Protein AF-A0A969CTJ4-F1 (afdb_monomer_lite)

Foldseek 3Di:
DPDPPDCQDLVVVQVCCCPVVVDRDDSVVSVCCCCPPVVDDNDDPDDDDPPDDPCNVVVVVVVVVVD

Secondary structure (DSSP, 8-state):
---------HHHHHHHHHHHH-----HHHHHHHHHHTS-----PPPPPPTTSPTTHHHHHHHHHH--

pLDDT: mean 78.45, std 12.61, range [33.97, 91.69]

Radius of gyration: 18.45 Å; chains: 1; bounding box: 40×29×49 Å

Structure (mmCIF, N/CA/C/O backbone):
data_AF-A0A969CTJ4-F1
#
_entry.id   AF-A0A969CTJ4-F1
#
loop_
_atom_site.group_PDB
_atom_site.id
_atom_site.type_symbol
_atom_site.label_atom_id
_atom_site.label_alt_id
_atom_site.label_comp_id
_atom_site.label_asym_id
_atom_site.label_entity_id
_atom_site.label_seq_id
_atom_site.pdbx_PDB_ins_code
_atom_site.Cartn_x
_atom_site.Cartn_y
_atom_site.Cartn_z
_atom_site.occupancy
_atom_site.B_iso_or_equiv
_atom_site.auth_seq_id
_atom_site.auth_comp_id
_atom_site.auth_asym_id
_atom_site.auth_atom_id
_atom_site.pdbx_PDB_model_num
ATOM 1 N N . MET A 1 1 ? 13.265 -2.921 24.819 1.00 33.97 1 MET A N 1
ATOM 2 C CA . MET A 1 1 ? 13.302 -3.516 23.465 1.00 33.97 1 MET A CA 1
ATOM 3 C C . MET A 1 1 ? 12.165 -2.921 22.648 1.00 33.97 1 MET A C 1
ATOM 5 O O . MET A 1 1 ? 11.054 -3.421 22.727 1.00 33.97 1 MET A O 1
ATOM 9 N N . LEU A 1 2 ? 12.404 -1.823 21.928 1.00 40.72 2 LEU A N 1
ATOM 10 C CA . LEU A 1 2 ? 11.418 -1.300 20.980 1.00 40.72 2 LEU A CA 1
ATOM 11 C C . LEU A 1 2 ? 11.712 -1.939 19.625 1.00 40.72 2 LEU A C 1
ATOM 13 O O . LEU A 1 2 ? 12.631 -1.534 18.916 1.00 40.72 2 LEU A O 1
ATOM 17 N N . SER A 1 3 ? 10.988 -3.011 19.324 1.00 46.69 3 SER A N 1
ATOM 18 C CA . SER A 1 3 ? 10.989 -3.670 18.023 1.00 46.69 3 SER A CA 1
ATOM 19 C C . SER A 1 3 ? 10.607 -2.628 16.972 1.00 46.69 3 SER A C 1
ATOM 21 O O . SER A 1 3 ? 9.496 -2.102 16.999 1.00 46.69 3 SER A O 1
ATOM 23 N N . GLY A 1 4 ? 11.531 -2.286 16.075 1.00 52.09 4 GLY A N 1
ATOM 24 C CA . GLY A 1 4 ? 11.261 -1.343 14.993 1.00 52.09 4 GLY A CA 1
ATOM 25 C C . GLY A 1 4 ? 10.029 -1.773 14.194 1.00 52.09 4 GLY A C 1
ATOM 26 O O . GLY A 1 4 ? 9.956 -2.905 13.712 1.00 52.09 4 GLY A O 1
ATOM 27 N N . PHE A 1 5 ? 9.054 -0.872 14.070 1.00 54.59 5 PHE A N 1
ATOM 28 C CA . PHE A 1 5 ? 7.823 -1.095 13.318 1.00 54.59 5 PHE A CA 1
ATOM 29 C C . PHE A 1 5 ? 8.150 -1.263 11.827 1.00 54.59 5 PHE A C 1
ATOM 31 O O . PHE A 1 5 ? 8.386 -0.298 11.100 1.00 54.59 5 PHE A O 1
ATOM 38 N N . SER A 1 6 ? 8.224 -2.513 11.367 1.00 60.69 6 SER A N 1
ATOM 39 C CA . SER A 1 6 ? 8.490 -2.831 9.966 1.00 60.69 6 SER A CA 1
ATOM 40 C C . SER A 1 6 ? 7.177 -2.852 9.191 1.00 60.69 6 SER A C 1
ATOM 42 O O . SER A 1 6 ? 6.402 -3.808 9.257 1.00 60.69 6 SER A O 1
ATOM 44 N N . ILE A 1 7 ? 6.935 -1.788 8.429 1.00 67.56 7 ILE A N 1
ATOM 45 C CA . ILE A 1 7 ? 5.775 -1.672 7.549 1.00 67.56 7 ILE A CA 1
ATOM 46 C C . ILE A 1 7 ? 6.002 -2.555 6.317 1.00 67.56 7 ILE A C 1
ATOM 48 O O . ILE A 1 7 ? 6.624 -2.136 5.343 1.00 67.56 7 ILE A O 1
ATOM 52 N N . ARG A 1 8 ? 5.541 -3.808 6.372 1.00 73.12 8 ARG A N 1
ATOM 53 C CA . ARG A 1 8 ? 5.778 -4.803 5.308 1.00 73.12 8 ARG A CA 1
ATOM 54 C C . ARG A 1 8 ? 4.749 -4.763 4.181 1.00 73.12 8 ARG A C 1
ATOM 56 O O . ARG A 1 8 ? 5.054 -5.168 3.064 1.00 73.12 8 ARG A O 1
ATOM 63 N N . SER A 1 9 ? 3.539 -4.277 4.448 1.00 80.31 9 SER A N 1
ATOM 64 C CA . SER A 1 9 ? 2.470 -4.153 3.453 1.00 80.31 9 SER A CA 1
ATOM 65 C C . SER A 1 9 ? 1.377 -3.195 3.930 1.00 80.31 9 SER A C 1
ATOM 67 O O . SER A 1 9 ? 1.268 -2.915 5.122 1.00 80.31 9 SER A O 1
ATOM 69 N N . TYR A 1 10 ? 0.519 -2.731 3.017 1.00 84.94 10 TYR A N 1
ATOM 70 C CA . TYR A 1 10 ? -0.669 -1.952 3.385 1.00 84.94 10 TYR A CA 1
ATOM 71 C C . TYR A 1 10 ? -1.645 -2.738 4.273 1.00 84.94 10 TYR A C 1
ATOM 73 O O . TYR A 1 10 ? -2.245 -2.157 5.169 1.00 84.94 10 TYR A O 1
ATOM 81 N N . GLY A 1 11 ? -1.759 -4.057 4.079 1.00 84.19 11 GLY A N 1
ATOM 82 C CA . GLY A 1 11 ? -2.583 -4.912 4.941 1.00 84.19 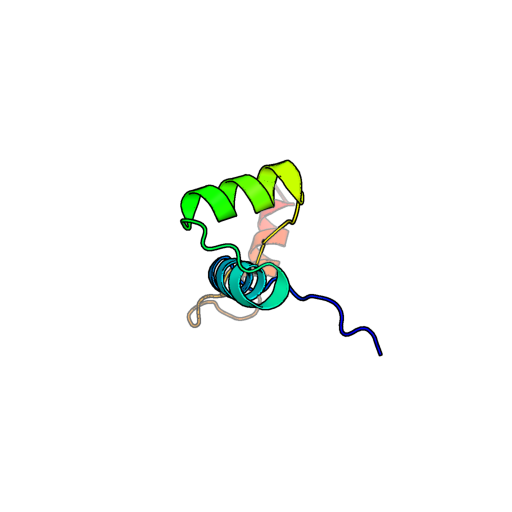11 GLY A CA 1
ATOM 83 C C . GLY A 1 11 ? -2.088 -4.928 6.388 1.00 84.19 11 GLY A C 1
ATOM 84 O O . GLY A 1 11 ? -2.886 -4.773 7.304 1.00 84.19 11 GLY A O 1
ATOM 85 N N . ALA A 1 12 ? -0.768 -4.998 6.597 1.00 85.19 12 ALA A N 1
ATOM 86 C CA . ALA A 1 12 ? -0.185 -4.925 7.938 1.00 85.19 12 ALA A CA 1
ATOM 87 C C . ALA A 1 12 ? -0.494 -3.588 8.637 1.00 85.19 12 ALA A C 1
ATOM 89 O O . ALA A 1 12 ? -0.710 -3.561 9.844 1.00 85.19 12 ALA A O 1
ATOM 90 N N . ILE A 1 13 ? -0.566 -2.489 7.879 1.00 85.69 13 ILE A N 1
ATOM 91 C CA . ILE A 1 13 ? -0.922 -1.165 8.411 1.00 85.69 13 ILE A CA 1
ATOM 92 C C . ILE A 1 13 ? -2.392 -1.120 8.821 1.00 85.69 13 ILE A C 1
ATOM 94 O O . ILE A 1 13 ? -2.698 -0.580 9.875 1.00 85.69 13 ILE A O 1
ATOM 98 N N . VAL A 1 14 ? -3.291 -1.695 8.016 1.00 88.56 14 VAL A N 1
ATOM 99 C CA . VAL A 1 14 ? -4.719 -1.797 8.361 1.00 88.56 14 VAL A CA 1
ATOM 100 C C . VAL A 1 14 ? -4.889 -2.569 9.671 1.00 88.56 14 VAL A C 1
ATOM 102 O O . VAL A 1 14 ? -5.575 -2.098 10.573 1.00 88.56 14 VAL A O 1
ATOM 105 N N . THR A 1 15 ? -4.226 -3.722 9.809 1.00 88.38 15 THR A N 1
ATOM 106 C CA . THR A 1 15 ? -4.282 -4.527 11.037 1.00 88.38 15 THR A CA 1
ATOM 107 C C . THR A 1 15 ? -3.709 -3.776 12.238 1.00 88.38 15 THR A C 1
ATOM 109 O O . THR A 1 15 ? -4.330 -3.770 13.296 1.00 88.38 15 THR A O 1
ATOM 112 N N . TRP A 1 16 ? -2.570 -3.101 12.073 1.00 88.00 16 TRP A N 1
ATOM 113 C CA . TRP A 1 16 ? -1.956 -2.306 13.136 1.00 88.00 16 TRP A CA 1
ATOM 114 C C . TRP A 1 16 ? -2.844 -1.136 13.581 1.00 88.00 16 TRP A C 1
ATOM 116 O O . TRP A 1 16 ? -3.050 -0.953 14.777 1.00 88.00 16 TRP A O 1
ATOM 126 N N . LEU A 1 17 ? -3.435 -0.394 12.637 1.00 87.88 17 LEU A N 1
ATOM 127 C CA . LEU A 1 17 ? -4.382 0.687 12.940 1.00 87.88 17 LEU A CA 1
ATOM 128 C C . LEU A 1 17 ? -5.596 0.175 13.720 1.00 87.88 17 LEU A C 1
ATOM 130 O O . LEU A 1 17 ? -6.076 0.854 14.626 1.00 87.88 17 LEU A O 1
ATOM 134 N N . GLN A 1 18 ? -6.068 -1.030 13.407 1.00 90.38 18 GLN A N 1
ATOM 135 C CA . GLN A 1 18 ? -7.165 -1.644 14.141 1.00 90.38 18 GLN A CA 1
ATOM 136 C C . GLN A 1 18 ? -6.753 -2.060 15.559 1.00 90.38 18 GLN A C 1
ATOM 138 O O . GLN A 1 18 ? -7.522 -1.855 16.492 1.00 90.38 18 GLN A O 1
ATOM 143 N N . GLN A 1 19 ? -5.570 -2.655 15.726 1.00 90.19 19 GLN A N 1
ATOM 144 C CA . GLN A 1 19 ? -5.116 -3.209 17.006 1.00 90.19 19 GLN A CA 1
ATOM 145 C C . GLN A 1 19 ? -4.666 -2.130 17.993 1.00 90.19 19 GLN A C 1
ATOM 147 O O . GLN A 1 19 ? -5.088 -2.149 19.143 1.00 90.19 19 GLN A O 1
ATOM 152 N N . GLU A 1 20 ? -3.843 -1.186 17.541 1.00 90.12 20 GLU A N 1
ATOM 153 C CA . GLU A 1 20 ? -3.237 -0.173 18.413 1.00 90.12 20 GLU A CA 1
ATOM 154 C C . GLU A 1 20 ? -4.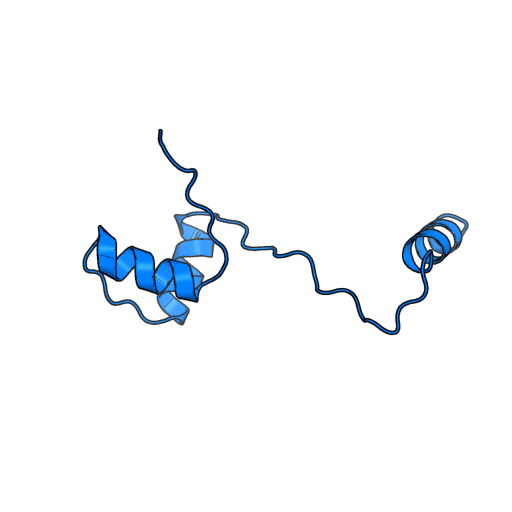091 1.091 18.526 1.00 90.12 20 GLU A C 1
ATOM 156 O O . GLU A 1 20 ? -4.049 1.786 19.538 1.00 90.12 20 GLU A O 1
ATOM 161 N N . CYS A 1 21 ? -4.862 1.419 17.484 1.00 88.31 21 CYS A N 1
ATOM 162 C CA . CYS A 1 21 ? -5.646 2.657 17.440 1.00 88.31 21 CYS A CA 1
ATOM 163 C C . CYS A 1 21 ? -7.163 2.425 17.414 1.00 88.31 21 CYS A C 1
ATOM 165 O O . CYS A 1 21 ? -7.911 3.395 17.503 1.00 88.31 21 CYS A O 1
ATOM 167 N N . GLY A 1 22 ? -7.639 1.181 17.266 1.00 91.25 22 GLY A N 1
ATOM 168 C CA . GLY A 1 22 ? -9.070 0.883 17.131 1.00 91.25 22 GLY A CA 1
ATOM 169 C C . GLY A 1 22 ? -9.706 1.425 15.844 1.00 91.25 22 GLY A C 1
ATOM 170 O O . GLY A 1 22 ? -10.928 1.530 15.761 1.00 91.25 22 GLY A O 1
ATOM 171 N N . LEU A 1 23 ? -8.900 1.806 14.846 1.00 87.19 23 LEU A N 1
ATOM 172 C CA . LEU A 1 23 ? -9.366 2.483 13.638 1.00 87.19 23 LEU A CA 1
ATOM 173 C C . LEU A 1 23 ? -9.550 1.500 12.483 1.00 87.19 23 LEU A C 1
ATOM 175 O O . LEU A 1 23 ? -8.579 1.004 11.909 1.00 87.19 23 LEU A O 1
ATOM 179 N N . THR A 1 24 ? -10.800 1.312 12.063 1.00 88.00 24 THR A N 1
ATOM 180 C CA . THR A 1 24 ? -11.119 0.589 10.829 1.00 88.00 24 THR A CA 1
ATOM 181 C C . THR A 1 24 ? -11.111 1.561 9.655 1.00 88.00 24 THR A C 1
ATOM 183 O O . THR A 1 24 ? -12.004 2.393 9.509 1.00 88.00 24 THR A O 1
ATOM 186 N N . MET A 1 25 ? -10.094 1.467 8.801 1.00 86.38 25 MET A N 1
ATOM 187 C CA . MET A 1 25 ? -9.975 2.293 7.598 1.00 86.38 25 MET A CA 1
ATOM 188 C C . MET A 1 25 ? -10.052 1.446 6.332 1.00 86.38 25 MET A C 1
ATOM 190 O O . MET A 1 25 ? -9.519 0.338 6.271 1.00 86.38 25 MET A O 1
ATOM 194 N N . GLN A 1 26 ? -10.662 2.004 5.285 1.00 89.19 26 GLN A N 1
ATOM 195 C CA . GLN A 1 26 ? -10.606 1.407 3.956 1.00 89.19 26 G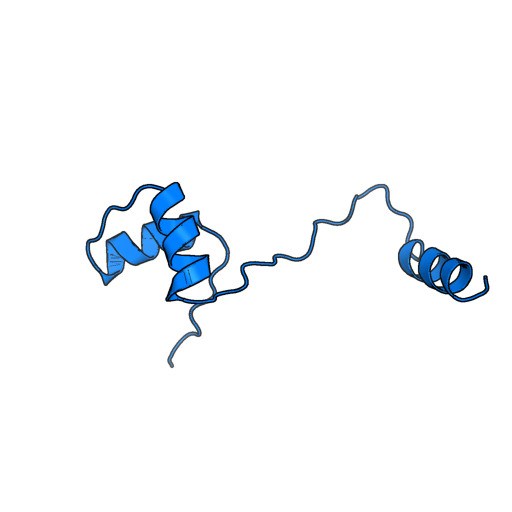LN A CA 1
ATOM 196 C C . GLN A 1 26 ? -9.179 1.454 3.399 1.00 89.19 26 GLN A C 1
ATOM 198 O O . GLN A 1 26 ? -8.398 2.364 3.695 1.00 89.19 26 GLN A O 1
ATOM 203 N N . TYR A 1 27 ? -8.849 0.481 2.550 1.00 88.38 27 TYR A N 1
ATOM 204 C CA . TYR A 1 27 ? -7.508 0.319 1.987 1.00 88.38 27 TYR A CA 1
ATOM 205 C C . TYR A 1 27 ? -6.998 1.579 1.270 1.00 88.38 27 TYR A C 1
ATOM 207 O O . TYR A 1 27 ? -5.837 1.962 1.421 1.00 88.38 27 TYR A O 1
ATOM 215 N N . GLU A 1 28 ? -7.865 2.247 0.510 1.00 88.31 28 GLU A N 1
ATOM 216 C CA . GLU A 1 28 ? -7.520 3.471 -0.214 1.00 88.31 28 GLU A CA 1
ATOM 217 C C . GLU A 1 28 ? -7.152 4.617 0.737 1.00 88.31 28 GLU A C 1
ATOM 219 O O . GLU A 1 28 ? -6.129 5.283 0.547 1.00 88.31 28 GLU A O 1
ATOM 224 N N . THR A 1 29 ? -7.912 4.778 1.822 1.00 91.69 29 THR A N 1
ATOM 225 C CA . THR A 1 29 ? -7.621 5.746 2.884 1.00 91.69 29 THR A CA 1
ATOM 226 C C . THR A 1 29 ? -6.267 5.464 3.522 1.00 91.69 29 THR A C 1
ATOM 228 O O . THR A 1 29 ? -5.457 6.379 3.670 1.00 91.69 29 THR A O 1
ATOM 231 N N . VAL A 1 30 ? -5.969 4.195 3.824 1.00 88.94 30 VAL A N 1
ATOM 232 C CA . VAL A 1 30 ? -4.659 3.794 4.357 1.00 88.94 30 VAL A CA 1
ATOM 233 C C . VAL A 1 30 ? -3.546 4.109 3.362 1.00 88.94 30 VAL A C 1
ATOM 235 O O . VAL A 1 30 ? -2.520 4.669 3.746 1.00 88.94 30 VAL A O 1
ATOM 238 N N . ARG A 1 31 ? -3.741 3.836 2.069 1.00 86.50 31 ARG A N 1
ATOM 239 C CA . ARG A 1 31 ? -2.758 4.162 1.028 1.00 86.50 31 ARG A CA 1
ATOM 240 C C . ARG A 1 31 ? -2.450 5.661 0.983 1.00 86.50 31 ARG A C 1
ATOM 242 O O . ARG A 1 31 ? -1.274 6.032 0.920 1.00 86.50 31 ARG A O 1
ATOM 249 N N . HIS A 1 32 ? -3.475 6.513 1.026 1.00 89.25 32 HIS A N 1
ATOM 250 C CA . HIS A 1 32 ? -3.295 7.965 1.053 1.00 89.25 32 HIS A CA 1
ATOM 251 C C . HIS A 1 32 ? -2.636 8.439 2.349 1.00 89.25 32 HIS A C 1
ATOM 253 O O . HIS A 1 32 ? -1.677 9.210 2.300 1.00 89.25 32 HIS A O 1
ATOM 259 N N . PHE A 1 33 ? -3.090 7.941 3.495 1.00 87.88 33 PHE A N 1
ATOM 260 C CA . PHE A 1 33 ? -2.544 8.285 4.803 1.00 87.88 33 PHE A CA 1
ATOM 261 C C . PHE A 1 33 ? -1.051 7.946 4.903 1.00 87.88 33 PHE A C 1
ATOM 263 O O . PHE A 1 33 ? -0.227 8.798 5.230 1.00 87.88 33 PHE A O 1
ATOM 270 N N . VAL A 1 34 ? -0.673 6.731 4.516 1.00 84.94 34 VAL A N 1
ATOM 271 C CA . VAL A 1 34 ? 0.714 6.256 4.569 1.00 84.94 34 VAL A CA 1
ATOM 272 C C . VAL A 1 34 ? 1.621 7.077 3.654 1.00 84.94 34 VAL A C 1
ATOM 274 O O . VAL A 1 34 ? 2.723 7.454 4.049 1.00 84.94 34 VAL A O 1
ATOM 277 N N . ARG A 1 35 ? 1.154 7.397 2.442 1.00 84.25 35 ARG A N 1
ATOM 278 C CA . ARG A 1 35 ? 1.946 8.153 1.466 1.00 84.25 35 ARG A CA 1
ATOM 279 C C . ARG A 1 35 ? 2.074 9.633 1.822 1.00 84.25 35 ARG A C 1
ATOM 281 O O . ARG A 1 35 ? 3.155 10.188 1.663 1.00 84.25 35 ARG A O 1
ATOM 288 N N . HIS A 1 36 ? 0.988 10.273 2.252 1.00 88.25 36 HIS A N 1
ATOM 289 C CA . HIS A 1 36 ? 0.941 11.729 2.414 1.00 88.25 36 HIS A CA 1
ATOM 290 C C . HIS A 1 36 ? 1.171 12.203 3.850 1.00 88.25 36 HIS A C 1
ATOM 292 O O . HIS A 1 36 ? 1.705 13.291 4.03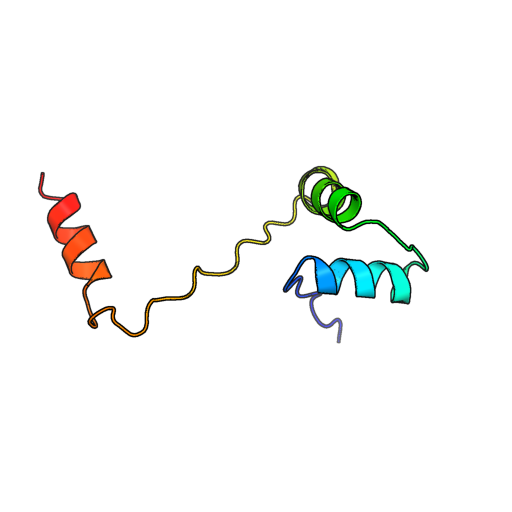3 1.00 88.25 36 HIS A O 1
ATOM 298 N N . LYS A 1 37 ? 0.775 11.420 4.861 1.00 85.38 37 LYS A N 1
ATOM 299 C CA . LYS A 1 37 ? 0.936 11.789 6.276 1.00 85.38 37 LYS A CA 1
ATOM 300 C C . LYS A 1 37 ? 2.182 11.162 6.879 1.00 85.38 37 LYS A C 1
ATOM 302 O O . LYS A 1 37 ? 3.019 11.881 7.404 1.00 85.38 37 LYS A O 1
ATOM 307 N N . LEU A 1 38 ? 2.324 9.842 6.757 1.00 80.19 38 LEU A N 1
ATOM 308 C CA . LEU A 1 38 ? 3.478 9.128 7.315 1.00 80.19 38 LEU A CA 1
ATOM 309 C C . LEU A 1 38 ? 4.735 9.246 6.440 1.00 80.19 38 LEU A C 1
ATOM 311 O O . LEU A 1 38 ? 5.818 8.902 6.899 1.00 80.19 38 LEU A O 1
ATOM 315 N N . GLN A 1 39 ? 4.589 9.682 5.180 1.00 79.56 39 GLN A N 1
ATOM 316 C CA . GLN A 1 39 ? 5.663 9.746 4.175 1.00 79.56 39 GLN A CA 1
ATOM 317 C C . GLN A 1 39 ? 6.468 8.436 4.057 1.00 79.56 39 GLN A C 1
ATOM 319 O O . GLN A 1 39 ? 7.620 8.419 3.618 1.00 79.56 39 GLN A O 1
ATOM 324 N N . ALA A 1 40 ? 5.855 7.311 4.429 1.00 76.81 40 ALA A N 1
ATOM 325 C CA . ALA A 1 40 ? 6.538 6.035 4.501 1.00 76.81 40 ALA A CA 1
ATOM 326 C C . ALA A 1 40 ? 6.712 5.461 3.093 1.00 76.81 40 ALA A C 1
ATOM 328 O O . ALA A 1 40 ? 5.763 5.332 2.312 1.00 76.81 40 ALA A O 1
ATOM 329 N N . LYS A 1 41 ? 7.948 5.087 2.757 1.00 70.69 41 LYS A N 1
ATOM 330 C CA . LYS A 1 41 ? 8.280 4.529 1.448 1.00 70.69 41 LYS A CA 1
ATOM 331 C C . LYS A 1 41 ? 8.134 3.011 1.490 1.00 70.69 41 LYS A C 1
ATOM 333 O O . LYS A 1 41 ? 9.084 2.292 1.775 1.00 70.69 41 LYS A O 1
ATOM 338 N N . LEU A 1 42 ? 6.943 2.521 1.150 1.00 73.62 42 LEU A N 1
ATOM 339 C CA . LEU A 1 42 ? 6.642 1.089 1.030 1.00 73.62 42 LEU A CA 1
ATOM 340 C C . LEU A 1 42 ? 7.225 0.486 -0.267 1.00 73.62 42 LEU A C 1
ATOM 342 O O . LEU A 1 42 ? 6.526 -0.168 -1.039 1.00 73.62 42 LEU A O 1
ATOM 346 N N . LYS A 1 43 ? 8.496 0.767 -0.580 1.00 66.38 43 LYS A N 1
ATOM 347 C CA . LYS A 1 43 ? 9.170 0.132 -1.718 1.00 66.38 43 LYS A CA 1
ATOM 348 C C . LYS A 1 43 ? 9.755 -1.190 -1.246 1.00 66.38 43 LYS A C 1
ATOM 350 O O . LYS A 1 43 ? 10.867 -1.241 -0.732 1.00 66.38 43 LYS A O 1
ATOM 355 N N . VAL A 1 44 ? 8.989 -2.255 -1.443 1.00 68.62 44 VAL A N 1
ATOM 356 C CA . VAL A 1 44 ? 9.522 -3.615 -1.366 1.00 68.62 44 VAL A CA 1
ATOM 357 C C . VAL A 1 44 ? 10.428 -3.828 -2.589 1.00 68.62 44 VAL A C 1
ATOM 359 O O . VAL A 1 44 ? 10.069 -3.367 -3.682 1.00 68.62 44 VAL A O 1
ATOM 362 N N . PRO A 1 45 ? 11.597 -4.480 -2.447 1.00 71.38 45 PRO A N 1
ATOM 363 C CA . PRO A 1 45 ? 12.380 -4.917 -3.595 1.00 71.38 45 PRO A CA 1
ATOM 364 C C . PRO A 1 45 ? 11.483 -5.680 -4.568 1.00 71.38 45 PRO A C 1
ATOM 366 O O . PRO A 1 45 ? 10.701 -6.539 -4.158 1.00 71.38 45 PRO A O 1
ATOM 369 N N . ARG A 1 46 ? 11.554 -5.334 -5.857 1.00 75.69 46 ARG A N 1
ATOM 370 C CA . ARG A 1 46 ? 10.772 -6.043 -6.870 1.00 75.69 46 ARG A CA 1
ATOM 371 C C . ARG A 1 46 ? 11.203 -7.519 -6.843 1.00 75.69 46 ARG A C 1
ATOM 373 O O . ARG A 1 46 ? 12.410 -7.765 -6.869 1.00 75.69 46 ARG A O 1
ATOM 380 N N . PRO A 1 47 ? 10.265 -8.481 -6.805 1.00 74.81 47 PRO A N 1
ATOM 381 C CA . PRO A 1 47 ? 10.624 -9.889 -6.894 1.00 74.81 47 PRO A CA 1
ATOM 382 C C . PRO A 1 47 ? 11.399 -10.137 -8.191 1.00 74.81 47 PRO A C 1
ATOM 384 O O . PRO A 1 47 ? 11.000 -9.673 -9.263 1.00 74.81 47 PRO A O 1
ATOM 387 N N . GLN A 1 48 ? 12.535 -10.822 -8.077 1.00 77.94 48 GLN A N 1
ATOM 388 C CA . GLN A 1 48 ? 13.332 -11.228 -9.230 1.00 77.94 48 GLN A CA 1
ATOM 389 C C . GLN A 1 48 ? 12.682 -12.447 -9.886 1.00 77.94 48 GLN A C 1
ATOM 391 O O . GLN A 1 48 ? 12.148 -13.325 -9.207 1.00 77.94 48 GLN A O 1
ATOM 396 N N . SER A 1 49 ? 12.693 -12.487 -11.218 1.00 82.12 49 SER A N 1
ATOM 397 C CA . SER A 1 49 ? 12.177 -13.640 -11.955 1.00 82.12 49 SER A CA 1
ATOM 398 C C . SER A 1 49 ? 13.086 -14.845 -11.732 1.00 82.12 49 SER A C 1
ATOM 400 O O . SER A 1 49 ? 14.297 -14.730 -11.891 1.00 82.12 49 SER A O 1
ATOM 402 N N . LEU A 1 50 ? 12.505 -16.017 -11.462 1.00 78.00 50 LEU A N 1
ATOM 403 C CA . LEU A 1 50 ? 13.255 -17.280 -11.374 1.00 78.00 50 LEU A CA 1
ATOM 404 C C . LEU A 1 50 ? 13.9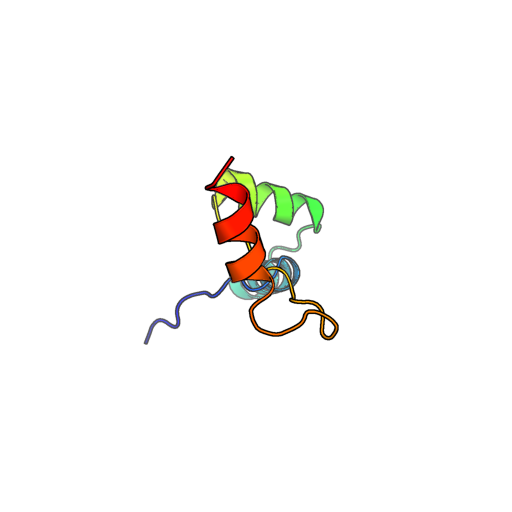67 -17.637 -12.687 1.00 78.00 50 LEU A C 1
ATOM 406 O O . LEU A 1 50 ? 14.951 -18.365 -12.681 1.00 78.00 50 LEU A O 1
ATOM 410 N N . LYS A 1 51 ? 13.470 -17.125 -13.819 1.00 86.38 51 LYS A N 1
ATOM 411 C CA . LYS A 1 51 ? 14.065 -17.331 -15.147 1.00 86.38 51 LYS A CA 1
ATOM 412 C C . LYS A 1 51 ? 15.226 -16.377 -15.435 1.00 86.38 51 LYS A C 1
ATOM 414 O O . LYS A 1 51 ? 15.801 -16.441 -16.515 1.00 86.38 51 LYS A O 1
ATOM 419 N N . GLN A 1 52 ? 15.518 -15.441 -14.532 1.00 82.62 52 GLN A N 1
ATOM 420 C CA . GLN A 1 52 ? 16.567 -14.459 -14.749 1.00 82.62 52 GLN A CA 1
ATOM 421 C C . GLN A 1 52 ? 17.933 -15.122 -14.528 1.00 82.62 52 GLN A C 1
ATOM 423 O O . GLN A 1 52 ? 18.177 -15.629 -13.431 1.00 82.62 52 GLN A O 1
ATOM 428 N N . PRO A 1 53 ? 18.826 -15.133 -15.533 1.00 81.12 53 PRO A N 1
ATOM 429 C CA . PRO A 1 53 ? 20.131 -15.741 -15.358 1.00 81.12 53 PRO A CA 1
ATOM 430 C C . PRO A 1 53 ? 20.966 -14.941 -14.342 1.00 81.12 53 PRO A C 1
ATOM 432 O O . PRO A 1 53 ? 20.832 -13.709 -14.262 1.00 81.12 53 PRO A O 1
ATOM 435 N N . PRO A 1 54 ? 21.825 -15.613 -13.553 1.00 80.69 54 PRO A N 1
ATOM 436 C CA . PRO A 1 54 ? 22.767 -14.927 -12.675 1.00 80.69 54 PRO A CA 1
ATOM 437 C C . PRO A 1 54 ? 23.653 -13.983 -13.504 1.00 80.69 54 PRO A C 1
ATOM 439 O O . PRO A 1 54 ? 24.086 -14.335 -14.597 1.00 80.69 54 PRO A O 1
ATOM 442 N N . GLY A 1 55 ? 23.871 -12.757 -13.018 1.00 81.31 55 GLY A N 1
ATOM 443 C CA . GLY A 1 55 ? 24.681 -11.740 -13.710 1.00 81.31 55 GLY A CA 1
ATOM 444 C C . GLY A 1 55 ? 23.953 -10.892 -14.767 1.00 81.31 55 GLY A C 1
ATOM 445 O O . GLY A 1 55 ? 24.499 -9.885 -15.208 1.00 81.31 55 GLY A O 1
ATOM 446 N N . ALA A 1 56 ? 22.694 -11.192 -15.119 1.00 81.75 56 ALA A N 1
ATOM 447 C CA . ALA A 1 56 ? 21.947 -10.431 -16.138 1.00 81.75 56 ALA A CA 1
ATOM 448 C C . ALA A 1 56 ? 21.806 -8.926 -15.826 1.00 81.75 56 ALA A C 1
ATOM 450 O O . ALA A 1 56 ? 21.759 -8.090 -16.725 1.00 81.75 56 ALA A O 1
ATOM 451 N N . ILE A 1 57 ? 21.729 -8.572 -14.537 1.00 82.44 57 ILE A N 1
ATOM 452 C CA . ILE A 1 57 ? 21.619 -7.174 -14.093 1.00 82.44 57 ILE A CA 1
ATOM 453 C C . ILE A 1 57 ? 22.942 -6.431 -14.307 1.00 82.44 57 ILE A C 1
ATOM 455 O O . ILE A 1 57 ? 22.928 -5.252 -14.649 1.00 82.44 57 ILE A O 1
ATOM 459 N N . GLU A 1 58 ? 24.070 -7.099 -14.079 1.00 84.12 58 GLU A N 1
ATOM 460 C CA . GLU A 1 58 ? 25.408 -6.509 -14.198 1.00 84.12 58 GLU A CA 1
ATOM 461 C C . GLU A 1 58 ? 25.756 -6.289 -15.669 1.00 84.12 58 GLU A C 1
ATOM 463 O O . GLU A 1 58 ? 26.063 -5.162 -16.049 1.00 84.12 58 GLU A O 1
ATOM 468 N N . GLN A 1 59 ? 25.521 -7.300 -16.514 1.00 82.69 59 GLN A N 1
ATOM 469 C CA . GLN A 1 59 ? 25.680 -7.198 -17.970 1.00 82.69 59 GLN A CA 1
ATOM 470 C C . GLN A 1 59 ? 24.851 -6.054 -18.573 1.00 82.69 59 GLN A C 1
ATOM 472 O O . GLN A 1 59 ? 25.332 -5.301 -19.422 1.00 82.69 59 GLN A O 1
ATOM 477 N N . PHE A 1 60 ? 23.603 -5.885 -18.118 1.00 81.75 60 PHE A N 1
ATOM 478 C CA . PHE A 1 60 ? 22.765 -4.774 -18.564 1.00 81.75 60 PHE A CA 1
ATOM 479 C C . PHE A 1 60 ? 23.358 -3.412 -18.171 1.00 81.75 60 PHE A C 1
ATOM 481 O O . PHE A 1 60 ? 23.399 -2.503 -18.999 1.00 81.75 60 PHE A O 1
ATOM 488 N N . LYS A 1 61 ? 23.841 -3.266 -16.928 1.00 82.69 61 LYS A N 1
ATOM 489 C CA . LYS A 1 61 ? 24.447 -2.015 -16.444 1.00 82.69 61 LYS A CA 1
ATOM 490 C C . LYS A 1 61 ? 25.697 -1.645 -17.242 1.00 82.69 61 LYS A C 1
ATOM 492 O O . LYS A 1 61 ? 25.803 -0.497 -17.663 1.00 82.69 61 LYS A O 1
ATOM 497 N N . GLU A 1 62 ? 26.589 -2.604 -17.481 1.00 81.38 62 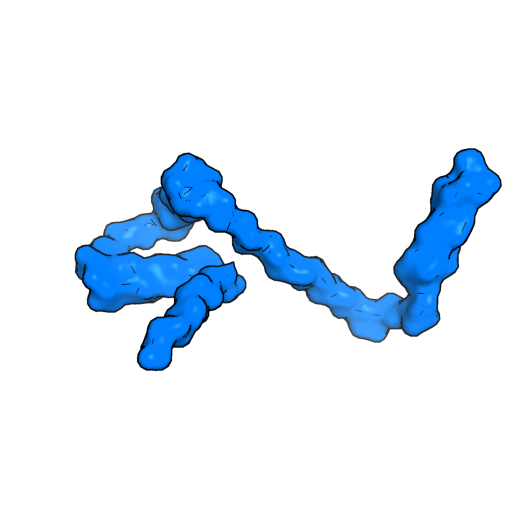GLU A N 1
ATOM 498 C CA . GLU A 1 62 ? 27.817 -2.407 -18.263 1.00 81.38 62 GLU A CA 1
ATOM 499 C C . GLU A 1 62 ? 27.510 -1.965 -19.697 1.00 81.38 62 GLU A C 1
ATOM 501 O O . GLU A 1 62 ? 28.037 -0.957 -20.164 1.00 81.38 62 GLU A O 1
ATOM 506 N N . THR A 1 63 ? 26.577 -2.652 -20.362 1.00 75.62 63 THR A N 1
ATOM 507 C CA . THR A 1 63 ? 26.186 -2.323 -21.743 1.00 75.62 63 THR A CA 1
ATOM 508 C C . THR A 1 63 ? 25.526 -0.943 -21.836 1.00 75.62 63 THR A C 1
ATOM 510 O O . THR A 1 63 ? 25.747 -0.214 -22.797 1.00 75.62 63 THR A O 1
ATOM 513 N N . SER A 1 64 ? 24.738 -0.552 -20.828 1.00 72.25 64 SER A N 1
ATOM 514 C CA . SER A 1 64 ? 24.041 0.743 -20.808 1.00 72.25 64 SER A CA 1
ATOM 515 C C . SER A 1 64 ? 24.939 1.952 -20.525 1.00 72.25 64 SER A C 1
ATOM 517 O O . SER A 1 64 ? 24.574 3.066 -20.882 1.00 72.25 64 SER A O 1
ATOM 519 N N . ALA A 1 65 ? 26.087 1.750 -19.870 1.00 66.25 65 ALA A N 1
ATOM 520 C CA . ALA A 1 65 ? 27.024 2.818 -19.517 1.00 66.25 65 ALA A CA 1
ATOM 521 C C . ALA A 1 65 ? 28.084 3.078 -20.602 1.00 66.25 65 ALA A C 1
ATOM 523 O O . ALA A 1 65 ? 28.813 4.062 -20.517 1.00 66.25 65 ALA A O 1
ATOM 524 N N . SER A 1 66 ? 28.184 2.192 -21.597 1.00 59.06 66 SER A N 1
ATOM 525 C CA . SER A 1 66 ? 29.190 2.246 -22.662 1.00 59.06 66 SER A CA 1
ATOM 526 C C . SER A 1 66 ? 28.673 2.873 -23.968 1.00 59.06 66 SER A C 1
ATOM 528 O O . SER A 1 66 ? 29.332 2.727 -24.999 1.00 59.06 66 SER A O 1
ATOM 530 N N . HIS A 1 67 ? 27.512 3.537 -23.940 1.00 50.88 67 HIS A N 1
ATOM 531 C CA . HIS A 1 67 ? 26.851 4.109 -25.115 1.00 50.88 67 HIS A CA 1
ATOM 532 C C . HIS A 1 67 ? 26.629 5.617 -25.007 1.00 50.88 67 HIS A C 1
ATOM 534 O O . HIS A 1 67 ? 26.394 6.102 -23.876 1.00 50.88 67 HIS A O 1
#

Sequence (67 aa):
MLSGFSIRSYGAIVTWLQQECGLTMQYETVRHFVRHKLQAKLKVPRPQSLKQPPGAIEQFKETSASH